Protein AF-A0A3D4R006-F1 (afdb_monomer)

Mean predicted aligned error: 3.5 Å

pLDDT: mean 92.04, std 6.93, range [69.19, 98.06]

Secondary structure (DSSP, 8-state):
-EEEEEE-SS--HHHHHHHHHIIIIIHHHHHHH-TT--EEEEEE--GGGHHHHHHHHHHHHHHHHHHHH-

Foldseek 3Di:
DEEAEAEAADDDPVNVVVVCCQVPPVQVPVVVVVPPDHYDYYYHHCNVPCPVCVVVVVVVVVVVSVVVVD

Solvent-accessible surface area (backbone atoms only — not comparable to full-atom values): 4210 Å² total; per-residue (Å²): 121,46,78,47,79,46,80,37,75,76,85,50,68,69,54,51,49,50,50,50,43,42,71,70,46,49,42,54,49,48,41,72,67,55,83,79,50,50,57,46,80,47,76,44,65,58,55,94,67,30,77,90,43,39,68,62,53,51,52,52,53,50,53,53,50,50,67,75,76,108

Nearest PDB structures (foldseek):
  5hqp-assembly1_D  TM=5.369E-01  e=5.507E+00  Homo sapiens

Sequence (70 aa):
LNLIVEIKGYRREDARIKKSTMDTYWIPGVNNNGQYGRWAFAEFTEVYQIEADFKAKVEKEFDNMIKKFI

Radius of gyration: 12.98 Å; Cα contacts (8 Å, |Δi|>4): 64; chains: 1; bounding box: 29×23×30 Å

Structure (mmCIF, N/CA/C/O backbone):
data_AF-A0A3D4R006-F1
#
_entry.id   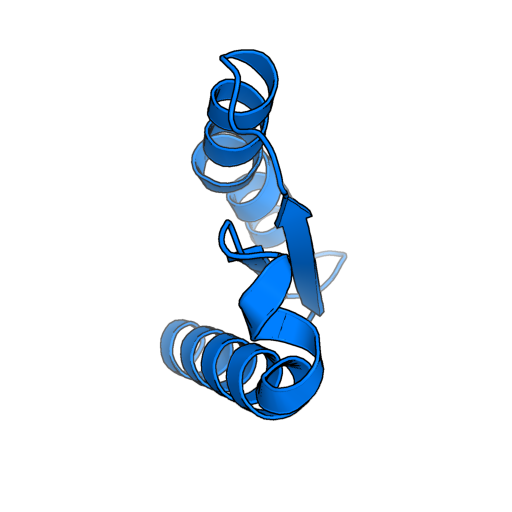AF-A0A3D4R006-F1
#
loop_
_atom_site.group_PDB
_atom_site.id
_atom_site.type_symbol
_atom_site.label_atom_id
_atom_site.label_alt_id
_atom_site.label_comp_id
_atom_site.label_asym_id
_atom_site.label_entity_id
_atom_site.label_seq_id
_atom_site.pdbx_PDB_ins_code
_atom_site.Cartn_x
_atom_site.Cartn_y
_atom_site.Cartn_z
_atom_site.occupancy
_atom_site.B_iso_or_equiv
_atom_site.auth_seq_id
_atom_site.auth_comp_id
_atom_site.auth_asym_id
_atom_site.auth_atom_id
_atom_site.pdbx_PDB_model_num
ATOM 1 N N . LEU A 1 1 ? -12.270 -1.150 4.004 1.00 93.06 1 LEU A N 1
ATOM 2 C CA . LEU A 1 1 ? -10.801 -1.321 3.990 1.00 93.06 1 LEU A CA 1
ATOM 3 C C . LEU A 1 1 ? -10.298 -0.753 2.678 1.00 93.06 1 LEU A C 1
ATOM 5 O O . LEU A 1 1 ? -10.981 -0.954 1.682 1.00 93.06 1 LEU A O 1
ATOM 9 N N . ASN A 1 2 ? -9.163 -0.063 2.679 1.00 96.50 2 ASN A N 1
ATOM 10 C CA . ASN A 1 2 ? -8.620 0.615 1.504 1.00 96.50 2 ASN A CA 1
ATOM 11 C C . ASN A 1 2 ? -7.135 0.264 1.352 1.00 96.50 2 ASN A C 1
ATOM 13 O O . ASN A 1 2 ? -6.369 0.412 2.302 1.00 96.50 2 ASN A O 1
ATOM 17 N N . LEU A 1 3 ? -6.719 -0.185 0.171 1.00 96.81 3 LEU A N 1
ATOM 18 C CA . LEU A 1 3 ? -5.319 -0.485 -0.126 1.00 96.81 3 LEU A CA 1
ATOM 19 C C . LEU A 1 3 ? -4.813 0.489 -1.187 1.00 96.81 3 LEU A C 1
ATOM 21 O O . LEU A 1 3 ? -5.363 0.553 -2.284 1.00 96.81 3 LEU A O 1
ATOM 25 N N . ILE A 1 4 ? -3.756 1.231 -0.867 1.00 96.69 4 ILE A N 1
ATOM 26 C CA . ILE A 1 4 ? -3.016 2.020 -1.851 1.00 96.69 4 ILE A CA 1
ATOM 27 C C . ILE A 1 4 ? -1.913 1.136 -2.413 1.00 96.69 4 ILE A C 1
ATOM 29 O O . ILE A 1 4 ? -1.087 0.623 -1.660 1.00 96.69 4 ILE A O 1
ATOM 33 N N . VAL A 1 5 ? -1.890 0.998 -3.735 1.00 94.31 5 VAL A N 1
ATOM 34 C CA . VAL A 1 5 ? -0.869 0.242 -4.457 1.00 94.31 5 VAL A CA 1
ATOM 35 C C . VAL A 1 5 ? -0.028 1.208 -5.277 1.00 94.31 5 VAL A C 1
ATOM 37 O O . VAL A 1 5 ? -0.550 1.944 -6.112 1.00 94.31 5 VAL A O 1
ATOM 40 N N . GLU A 1 6 ? 1.280 1.197 -5.053 1.00 93.75 6 GLU A N 1
ATOM 41 C CA . GLU A 1 6 ? 2.243 1.962 -5.835 1.00 93.75 6 GLU A CA 1
ATOM 42 C C . GLU A 1 6 ? 3.194 1.022 -6.583 1.00 93.75 6 GLU A C 1
ATOM 44 O O . GLU A 1 6 ? 3.889 0.209 -5.983 1.00 93.75 6 GLU A O 1
ATOM 49 N N . ILE A 1 7 ? 3.248 1.153 -7.908 1.00 91.00 7 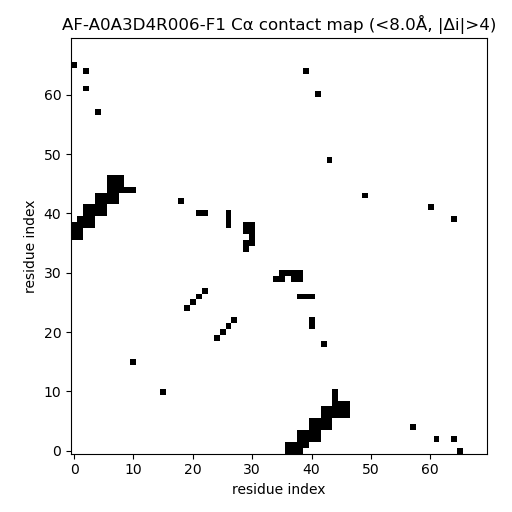ILE A N 1
ATOM 50 C CA . ILE A 1 7 ? 4.176 0.415 -8.769 1.00 91.00 7 ILE A CA 1
ATOM 51 C C . ILE A 1 7 ? 5.317 1.358 -9.158 1.00 91.00 7 ILE A C 1
ATOM 53 O O . ILE A 1 7 ? 5.076 2.455 -9.668 1.00 91.00 7 ILE A O 1
ATOM 57 N N . LYS A 1 8 ? 6.568 0.958 -8.914 1.00 86.31 8 LYS A N 1
ATOM 58 C CA . LYS A 1 8 ? 7.758 1.791 -9.145 1.00 86.31 8 LYS A CA 1
ATOM 59 C C . LYS A 1 8 ? 8.858 1.026 -9.854 1.00 86.31 8 LYS A C 1
ATOM 61 O O . LYS A 1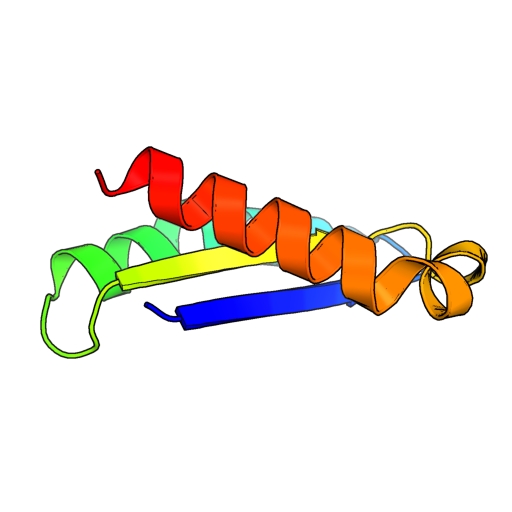 8 ? 9.273 -0.025 -9.392 1.00 86.31 8 LYS A O 1
ATOM 66 N N . GLY A 1 9 ? 9.372 1.604 -10.941 1.00 84.00 9 GLY A N 1
ATOM 67 C CA . GLY A 1 9 ? 10.488 1.033 -11.707 1.00 84.00 9 GLY A CA 1
ATOM 68 C C . GLY A 1 9 ? 11.854 1.406 -11.161 1.00 84.00 9 GLY A C 1
ATOM 69 O O . GLY A 1 9 ? 12.712 0.549 -10.997 1.00 84.00 9 GLY A O 1
ATOM 70 N N . TYR A 1 10 ? 12.060 2.685 -10.851 1.00 82.56 10 TYR A N 1
ATOM 71 C CA . TYR A 1 10 ? 13.332 3.176 -10.333 1.00 82.56 10 TYR A CA 1
ATOM 72 C C . TYR A 1 10 ? 13.148 3.767 -8.939 1.00 82.56 10 TYR A C 1
ATOM 74 O O . TYR A 1 10 ? 12.293 4.630 -8.730 1.00 82.56 10 TYR A O 1
ATOM 82 N N . ARG A 1 11 ? 13.954 3.300 -7.981 1.00 85.62 11 ARG A N 1
ATOM 83 C CA . ARG A 1 11 ? 13.857 3.674 -6.567 1.00 85.62 11 ARG A CA 1
ATOM 84 C C . ARG A 1 11 ? 14.982 4.638 -6.186 1.00 85.62 11 ARG A C 1
ATOM 86 O O . ARG A 1 11 ? 16.054 4.215 -5.763 1.00 85.62 11 ARG A O 1
ATOM 93 N N . ARG A 1 12 ? 14.720 5.937 -6.343 1.00 89.56 12 ARG A N 1
ATOM 94 C CA . ARG A 1 12 ? 15.569 7.031 -5.838 1.00 89.56 12 ARG A CA 1
ATOM 95 C C . ARG A 1 12 ? 15.195 7.388 -4.396 1.00 89.56 12 ARG A C 1
ATOM 97 O O . ARG A 1 12 ? 14.329 6.758 -3.786 1.00 89.56 12 ARG A O 1
ATOM 104 N N . GLU A 1 13 ? 15.878 8.387 -3.849 1.00 93.38 13 GLU A N 1
ATOM 105 C CA . GLU A 1 13 ? 15.670 8.852 -2.477 1.00 93.38 13 GLU A CA 1
ATOM 106 C C . GLU A 1 13 ? 14.257 9.401 -2.241 1.00 93.38 13 GLU A C 1
ATOM 108 O O . GLU A 1 13 ? 13.646 9.114 -1.219 1.00 93.38 13 GLU A O 1
ATOM 113 N N . ASP A 1 14 ? 13.676 10.089 -3.221 1.00 91.50 14 ASP A N 1
ATOM 114 C CA . ASP A 1 14 ? 12.283 10.547 -3.190 1.00 91.50 14 ASP A CA 1
ATOM 115 C C . ASP A 1 14 ? 11.290 9.384 -3.013 1.00 91.50 14 ASP A C 1
ATOM 117 O O . ASP A 1 14 ? 10.368 9.469 -2.201 1.00 91.50 14 ASP A O 1
ATOM 121 N N . ALA A 1 15 ? 11.508 8.263 -3.708 1.00 92.75 15 ALA A N 1
ATOM 122 C CA . ALA A 1 15 ? 10.694 7.061 -3.555 1.00 92.75 15 ALA A CA 1
ATOM 123 C C . ALA A 1 15 ? 10.860 6.436 -2.158 1.00 92.75 15 ALA A C 1
ATOM 125 O O . ALA A 1 15 ? 9.882 5.992 -1.553 1.00 92.75 15 ALA A O 1
ATOM 126 N N . ARG A 1 16 ? 12.083 6.439 -1.605 1.00 92.38 16 ARG A N 1
ATOM 127 C CA . ARG A 1 16 ? 12.334 5.968 -0.232 1.00 92.38 16 ARG A CA 1
ATOM 128 C C . ARG A 1 16 ? 11.633 6.842 0.802 1.00 92.38 16 ARG A C 1
ATOM 130 O O . ARG A 1 16 ? 10.979 6.297 1.690 1.00 92.38 16 ARG A O 1
ATOM 137 N N . ILE A 1 17 ? 11.744 8.162 0.667 1.00 96.19 17 ILE A N 1
ATOM 138 C CA . ILE A 1 17 ? 11.094 9.130 1.552 1.00 96.19 17 ILE A CA 1
ATOM 139 C C . ILE A 1 17 ? 9.582 8.955 1.472 1.00 96.19 17 ILE A C 1
ATOM 141 O O . ILE A 1 17 ? 8.949 8.805 2.509 1.00 96.19 17 ILE A O 1
ATOM 145 N N . LYS A 1 18 ? 9.007 8.859 0.267 1.00 95.12 18 LYS A N 1
ATOM 146 C CA . LYS A 1 18 ? 7.569 8.633 0.095 1.00 95.12 18 LYS A CA 1
ATOM 147 C C . LYS A 1 18 ? 7.100 7.367 0.811 1.00 95.12 18 LYS A C 1
ATOM 149 O O . LYS A 1 18 ? 6.149 7.449 1.584 1.00 95.12 18 LYS A O 1
ATOM 154 N N . LYS A 1 19 ? 7.769 6.224 0.604 1.00 95.75 19 LYS A N 1
ATOM 155 C CA . LYS A 1 19 ? 7.428 4.980 1.316 1.00 95.75 19 LYS A CA 1
ATOM 156 C C . LYS A 1 1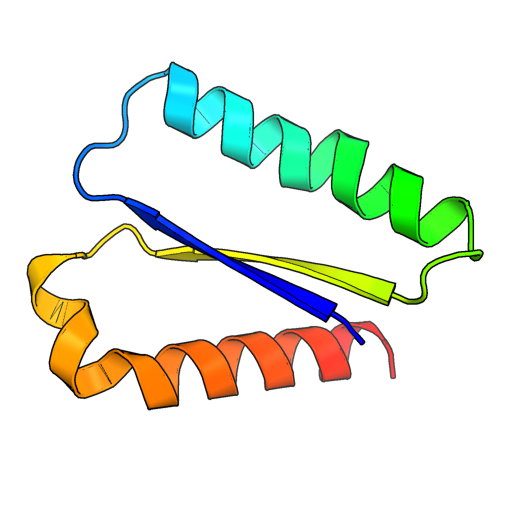9 ? 7.474 5.191 2.829 1.00 95.75 19 LYS A C 1
ATOM 158 O O . LYS A 1 19 ? 6.504 4.889 3.514 1.00 95.75 19 LYS A O 1
ATOM 163 N N . SER A 1 20 ? 8.575 5.753 3.331 1.00 97.44 20 SER A N 1
ATOM 164 C CA . SER A 1 20 ? 8.743 6.030 4.758 1.00 97.44 20 SER A CA 1
ATOM 165 C C . SER A 1 20 ? 7.612 6.911 5.290 1.00 97.44 20 SER A C 1
ATOM 167 O O . SER A 1 20 ? 7.022 6.605 6.321 1.00 97.44 20 SER A O 1
ATOM 169 N N . THR A 1 21 ? 7.228 7.958 4.556 1.00 97.94 21 THR A N 1
ATOM 170 C CA . THR A 1 21 ? 6.131 8.848 4.939 1.00 97.94 21 THR A CA 1
ATOM 171 C C . THR A 1 21 ? 4.780 8.139 4.959 1.00 97.94 21 THR A C 1
ATOM 173 O O . THR A 1 21 ? 3.998 8.360 5.886 1.00 97.94 21 THR A O 1
ATOM 176 N N . MET A 1 22 ? 4.506 7.275 3.978 1.00 98.00 22 MET A N 1
ATOM 177 C CA . MET A 1 22 ? 3.288 6.463 3.954 1.00 98.00 22 MET A CA 1
ATOM 178 C C . MET A 1 22 ? 3.219 5.541 5.175 1.00 98.00 22 MET A C 1
ATOM 180 O O . MET A 1 22 ? 2.209 5.547 5.876 1.00 98.00 22 MET A O 1
ATOM 184 N N . ASP A 1 23 ? 4.303 4.815 5.455 1.00 96.69 23 ASP A N 1
ATOM 185 C CA . ASP A 1 23 ? 4.361 3.798 6.509 1.00 96.69 23 ASP A CA 1
ATOM 186 C C . ASP A 1 23 ? 4.350 4.404 7.925 1.00 96.69 23 ASP A C 1
ATOM 188 O O . ASP A 1 23 ? 3.743 3.839 8.834 1.00 96.69 23 ASP A O 1
ATOM 192 N N . THR A 1 24 ? 5.004 5.554 8.125 1.00 98.06 24 THR A N 1
ATOM 193 C CA . THR A 1 24 ? 5.245 6.120 9.469 1.00 98.06 24 THR A CA 1
ATOM 194 C C . THR A 1 24 ? 4.308 7.259 9.859 1.00 98.06 24 THR A C 1
ATOM 196 O O . THR A 1 24 ? 4.037 7.427 11.047 1.00 98.06 24 THR A O 1
ATOM 199 N N . TYR A 1 25 ? 3.785 8.023 8.895 1.00 98.06 25 TYR A N 1
ATOM 200 C CA . TYR A 1 25 ? 2.963 9.202 9.186 1.00 98.06 25 TYR A CA 1
ATOM 201 C C . TYR A 1 25 ? 1.560 9.084 8.606 1.00 98.06 25 TYR A C 1
ATOM 203 O O . TYR A 1 25 ? 0.579 9.182 9.341 1.00 98.06 25 TYR A O 1
ATOM 211 N N . TRP A 1 26 ? 1.441 8.869 7.295 1.00 97.94 26 TRP A N 1
ATOM 212 C CA . TRP A 1 26 ? 0.158 9.037 6.618 1.00 97.94 26 TRP A CA 1
ATOM 213 C C . TRP A 1 26 ? -0.830 7.914 6.939 1.00 97.94 26 TRP A C 1
ATOM 215 O O . TRP A 1 26 ? -1.936 8.195 7.401 1.00 97.94 26 TRP A O 1
ATOM 225 N N . ILE A 1 27 ? -0.431 6.647 6.759 1.00 97.75 27 ILE A N 1
ATOM 226 C CA . ILE A 1 27 ? -1.305 5.502 7.053 1.00 97.75 27 ILE A CA 1
ATOM 227 C C . ILE A 1 27 ? -1.703 5.479 8.538 1.00 97.75 27 ILE A C 1
ATOM 229 O O . ILE A 1 27 ? -2.905 5.396 8.812 1.00 97.75 27 ILE A O 1
ATOM 233 N N . PRO A 1 28 ? -0.771 5.624 9.507 1.00 97.56 28 PRO A N 1
ATOM 234 C CA . PRO A 1 28 ? -1.148 5.737 10.914 1.00 97.56 28 PRO A CA 1
ATOM 235 C C . PRO A 1 28 ? -2.075 6.926 11.190 1.00 97.56 28 PRO A C 1
ATOM 237 O O . PRO A 1 28 ? -3.066 6.771 11.897 1.00 97.56 28 PRO A O 1
ATOM 240 N N . GLY A 1 29 ? -1.806 8.097 10.605 1.00 97.81 29 GLY A N 1
ATOM 241 C CA . GLY A 1 29 ? -2.604 9.306 10.813 1.00 97.81 29 GLY A CA 1
ATOM 242 C C . GLY A 1 29 ? -4.052 9.165 10.340 1.00 97.81 29 GLY A C 1
ATOM 243 O O . GLY A 1 29 ? -4.977 9.481 11.088 1.00 97.81 29 GLY A O 1
ATOM 244 N N . VAL A 1 30 ? -4.268 8.646 9.127 1.00 97.06 30 VAL A N 1
ATOM 245 C CA . VAL A 1 30 ? -5.621 8.420 8.587 1.00 97.06 30 VAL A CA 1
ATOM 246 C C . VAL A 1 30 ? -6.361 7.353 9.393 1.00 97.06 30 VAL A C 1
ATOM 248 O O . VAL A 1 30 ? -7.534 7.538 9.720 1.00 97.06 30 VAL A O 1
ATOM 251 N N . ASN A 1 31 ? -5.677 6.268 9.766 1.00 96.94 31 ASN A N 1
ATOM 252 C CA . ASN A 1 31 ? -6.280 5.193 10.552 1.00 96.94 31 ASN A CA 1
ATOM 253 C C . ASN A 1 31 ? -6.662 5.650 11.965 1.00 96.94 31 ASN A C 1
ATOM 255 O O . ASN A 1 31 ? -7.740 5.298 12.439 1.00 96.94 31 ASN A O 1
ATOM 259 N N . ASN A 1 32 ? -5.827 6.470 12.608 1.00 96.69 32 ASN A N 1
ATOM 260 C CA . ASN A 1 32 ? -6.099 7.020 13.938 1.00 96.69 32 ASN A CA 1
ATOM 261 C C . ASN A 1 32 ? -7.221 8.067 13.926 1.00 96.69 32 ASN A C 1
ATOM 263 O O . ASN A 1 32 ? -7.929 8.209 14.918 1.00 96.69 32 ASN A O 1
ATOM 267 N N . ASN A 1 33 ? -7.404 8.790 12.815 1.00 96.88 33 ASN A N 1
ATOM 268 C CA . ASN A 1 33 ? -8.516 9.727 12.648 1.00 96.88 33 ASN A CA 1
ATOM 269 C C . ASN A 1 33 ? -9.879 8.997 12.662 1.00 96.88 33 ASN A C 1
ATOM 271 O O . ASN A 1 33 ? -10.855 9.506 13.207 1.00 96.88 33 ASN A O 1
ATOM 275 N N . GLY A 1 34 ? -9.958 7.793 12.088 1.00 94.75 34 GLY A N 1
ATOM 276 C CA . GLY A 1 34 ? -11.152 6.941 12.151 1.00 94.75 34 GLY A CA 1
ATOM 277 C C . GLY A 1 34 ? -12.314 7.346 11.232 1.00 94.75 34 GLY A C 1
ATOM 278 O O . GLY A 1 34 ? -13.258 6.575 11.086 1.00 94.75 34 GLY A O 1
ATOM 279 N N . GLN A 1 35 ? -12.248 8.497 10.554 1.00 96.50 35 GLN A N 1
ATOM 280 C CA . GLN A 1 35 ? -13.331 8.991 9.686 1.00 96.50 35 GLN A CA 1
ATOM 281 C C . GLN A 1 35 ? -13.383 8.345 8.293 1.00 96.50 35 GLN A C 1
ATOM 283 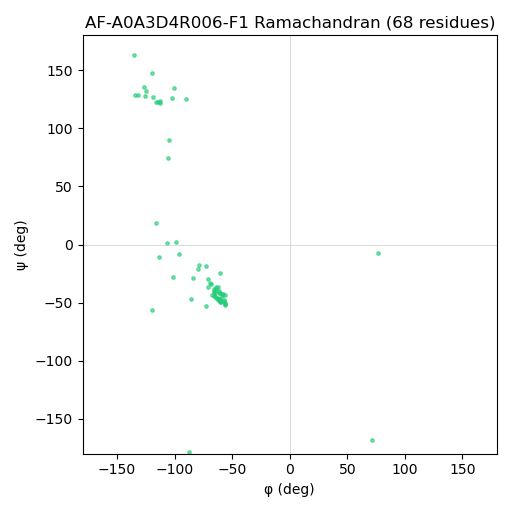O O . GLN A 1 35 ? -14.428 8.353 7.649 1.00 96.50 35 GLN A O 1
ATOM 288 N N . TYR A 1 36 ? -12.276 7.768 7.816 1.00 95.00 36 TYR A N 1
ATOM 289 C CA . TYR A 1 36 ? -12.134 7.336 6.415 1.00 95.00 36 TYR A CA 1
ATOM 290 C C . TYR A 1 36 ? -11.952 5.819 6.253 1.00 95.00 36 TYR A C 1
ATOM 292 O O . TYR A 1 36 ? -11.473 5.346 5.220 1.00 95.00 36 TYR A O 1
ATOM 300 N N . GLY A 1 37 ? -12.314 5.038 7.275 1.00 93.25 37 GLY A N 1
ATOM 301 C CA . GLY A 1 37 ? -12.042 3.601 7.330 1.00 93.25 37 GLY A CA 1
ATOM 302 C C . GLY A 1 37 ? -10.559 3.284 7.561 1.00 93.25 37 GLY A C 1
ATOM 303 O O . GLY A 1 37 ? -9.773 4.161 7.906 1.00 93.25 37 GLY A O 1
ATOM 304 N N . ARG A 1 38 ? -10.174 2.012 7.386 1.00 95.62 38 ARG A N 1
ATOM 305 C CA . ARG A 1 38 ? -8.789 1.548 7.593 1.00 95.62 38 ARG A CA 1
ATOM 306 C C . ARG A 1 38 ? -8.053 1.399 6.267 1.00 95.62 38 ARG A C 1
ATOM 308 O O . ARG A 1 38 ? -8.600 0.822 5.323 1.00 95.62 38 ARG A O 1
ATOM 315 N N . TRP A 1 39 ? -6.827 1.894 6.242 1.00 97.69 39 TRP A N 1
ATOM 316 C CA . TRP A 1 39 ? -5.956 2.011 5.085 1.00 97.69 39 TRP A CA 1
ATOM 317 C C . TRP A 1 39 ? -4.665 1.216 5.279 1.00 97.69 39 TRP A C 1
ATOM 319 O O . TRP A 1 39 ? -4.143 1.124 6.393 1.00 97.69 39 TRP A O 1
ATOM 329 N N . ALA A 1 40 ? -4.135 0.684 4.182 1.00 97.56 40 ALA A N 1
ATOM 330 C CA . ALA A 1 40 ? -2.796 0.113 4.089 1.00 97.56 40 ALA A CA 1
ATOM 331 C C . ALA A 1 40 ? -2.091 0.585 2.809 1.00 97.56 40 ALA A C 1
ATOM 333 O O . ALA A 1 40 ? -2.729 1.075 1.873 1.00 97.56 40 ALA A O 1
ATOM 334 N N . PHE A 1 41 ? -0.771 0.423 2.777 1.00 97.56 41 PHE A N 1
ATOM 335 C CA . PHE A 1 41 ? 0.078 0.785 1.648 1.00 97.56 41 PHE A CA 1
ATOM 336 C C . PHE A 1 41 ? 0.905 -0.423 1.201 1.00 97.56 41 PHE A C 1
ATOM 338 O O . PHE A 1 41 ? 1.516 -1.100 2.027 1.00 97.56 41 PHE A O 1
ATOM 345 N N . ALA A 1 42 ? 0.920 -0.675 -0.105 1.00 95.50 42 ALA A N 1
ATOM 346 C CA . ALA A 1 42 ? 1.750 -1.675 -0.756 1.00 95.50 42 ALA A CA 1
ATOM 347 C C . ALA A 1 42 ? 2.548 -1.018 -1.881 1.00 95.50 42 ALA A C 1
ATOM 349 O O . ALA A 1 42 ? 2.021 -0.242 -2.679 1.00 95.50 42 ALA A O 1
ATOM 350 N N . GLU A 1 43 ? 3.830 -1.352 -1.955 1.00 93.62 43 GLU A N 1
ATOM 351 C CA . GLU A 1 43 ? 4.731 -0.838 -2.974 1.00 93.62 43 GLU A CA 1
ATOM 352 C C . GLU A 1 43 ? 5.403 -2.005 -3.683 1.00 93.62 43 GLU A C 1
ATOM 354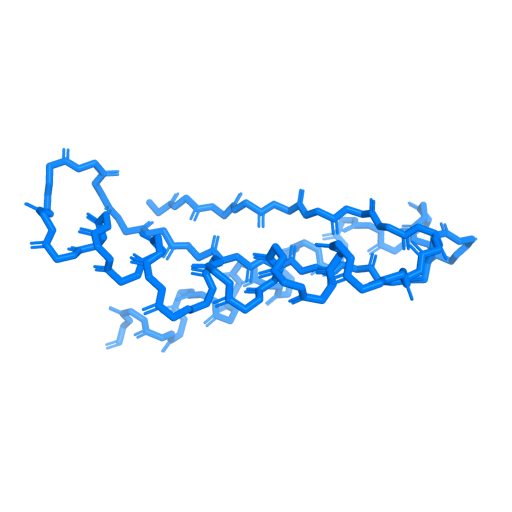 O O . GLU A 1 43 ? 6.006 -2.867 -3.041 1.00 93.62 43 GLU A O 1
ATOM 359 N N . PHE A 1 44 ? 5.331 -2.000 -5.008 1.00 91.50 44 PHE A N 1
ATOM 360 C CA . PHE A 1 44 ? 5.941 -3.005 -5.857 1.00 91.50 44 PHE A CA 1
ATOM 361 C C . PHE A 1 44 ? 7.081 -2.397 -6.671 1.00 91.50 44 PHE A C 1
ATOM 363 O O . PHE A 1 44 ? 6.879 -1.463 -7.446 1.00 91.50 44 PHE A O 1
ATOM 370 N N . THR A 1 45 ? 8.285 -2.945 -6.510 1.00 87.62 45 THR A N 1
ATOM 371 C CA . THR A 1 45 ? 9.512 -2.440 -7.152 1.00 87.62 45 THR A CA 1
ATOM 372 C C . THR A 1 45 ? 9.881 -3.168 -8.447 1.00 87.62 45 THR A C 1
ATOM 374 O O . THR A 1 45 ? 10.803 -2.759 -9.146 1.00 87.62 45 THR A O 1
ATOM 377 N N . GLU A 1 46 ? 9.187 -4.256 -8.781 1.00 80.81 46 GLU A N 1
ATOM 378 C CA . GLU A 1 46 ? 9.513 -5.122 -9.921 1.00 80.81 46 GLU A CA 1
ATOM 379 C C . GLU A 1 46 ? 8.528 -4.927 -11.079 1.00 80.81 46 GLU A C 1
ATOM 381 O O . GLU A 1 46 ? 7.659 -5.758 -11.330 1.00 80.81 46 GLU A O 1
ATOM 386 N N . VAL A 1 47 ? 8.655 -3.803 -11.788 1.00 72.00 47 VAL A N 1
ATOM 387 C CA . VAL A 1 47 ? 7.697 -3.381 -12.834 1.00 72.00 47 VAL A CA 1
ATOM 388 C C . VAL A 1 47 ? 7.596 -4.368 -13.990 1.00 72.00 47 VAL A C 1
ATOM 390 O O . VAL A 1 47 ? 6.498 -4.636 -14.461 1.00 72.00 47 VAL A O 1
ATOM 393 N N . TYR A 1 48 ? 8.714 -4.943 -14.433 1.00 69.19 48 TYR A N 1
ATOM 394 C CA . TYR A 1 48 ? 8.727 -5.813 -15.615 1.00 69.19 48 TYR A CA 1
ATOM 395 C C . TYR A 1 48 ? 8.084 -7.184 -15.386 1.00 69.19 48 TYR A C 1
ATOM 397 O O . TYR A 1 48 ? 7.719 -7.851 -16.345 1.00 69.19 48 TYR A O 1
ATOM 405 N N . GLN A 1 49 ? 7.938 -7.606 -14.130 1.00 70.44 49 GLN A N 1
ATOM 406 C CA . GLN A 1 49 ? 7.336 -8.894 -13.774 1.00 70.44 49 GLN A CA 1
ATOM 407 C C . GLN A 1 49 ? 5.937 -8.732 -13.185 1.00 70.44 49 GLN A C 1
ATOM 409 O O . GLN A 1 49 ? 5.326 -9.707 -12.756 1.00 70.44 49 GLN A O 1
ATOM 414 N N . ILE A 1 50 ? 5.432 -7.499 -13.087 1.00 77.56 50 ILE A N 1
ATOM 415 C CA . ILE A 1 50 ? 4.192 -7.286 -12.360 1.00 77.56 50 ILE A CA 1
ATOM 416 C C . ILE A 1 50 ? 2.957 -7.540 -13.198 1.00 77.56 50 ILE A C 1
ATOM 418 O O . ILE A 1 50 ? 1.966 -7.939 -12.621 1.00 77.56 50 ILE A O 1
ATOM 422 N N . GLU A 1 51 ? 2.989 -7.353 -14.515 1.00 79.19 51 GLU A N 1
ATOM 423 C CA . GLU A 1 51 ? 1.768 -7.376 -15.329 1.00 79.19 51 GLU A CA 1
ATOM 424 C C . GLU A 1 51 ? 1.015 -8.713 -15.237 1.00 79.19 51 GLU A C 1
ATOM 426 O O . GLU A 1 51 ? -0.173 -8.725 -14.920 1.00 79.19 51 GLU A O 1
ATOM 431 N N . ALA A 1 52 ? 1.717 -9.839 -15.408 1.00 83.81 52 ALA A N 1
ATOM 432 C CA . ALA A 1 52 ? 1.118 -11.171 -15.305 1.00 83.81 52 ALA A CA 1
ATOM 433 C C . ALA A 1 52 ? 0.681 -11.523 -13.868 1.00 83.81 52 ALA A C 1
ATOM 435 O O . ALA A 1 52 ? -0.349 -12.165 -13.670 1.00 83.81 52 ALA A O 1
ATOM 436 N N . ASP A 1 53 ? 1.426 -11.050 -12.865 1.00 87.12 53 ASP A N 1
ATOM 437 C CA . ASP A 1 53 ? 1.212 -11.391 -11.453 1.00 87.12 53 ASP A CA 1
ATOM 438 C C . ASP A 1 53 ? 0.431 -10.324 -10.675 1.00 87.12 53 ASP A C 1
ATOM 440 O O . ASP A 1 53 ? 0.240 -10.457 -9.464 1.00 87.12 53 ASP A O 1
ATOM 444 N N . PHE A 1 54 ? -0.008 -9.242 -11.325 1.00 88.94 54 PHE A N 1
ATOM 445 C CA . PHE A 1 54 ? -0.485 -8.041 -10.635 1.00 88.94 54 PHE A CA 1
ATOM 446 C C . PHE A 1 54 ? -1.679 -8.366 -9.751 1.00 88.94 54 PHE A C 1
ATOM 448 O O . PHE A 1 54 ? -1.694 -8.018 -8.571 1.00 88.94 54 PHE A O 1
ATOM 455 N N . LYS A 1 55 ? -2.645 -9.104 -10.309 1.00 92.12 55 LYS A N 1
ATOM 456 C CA . LYS A 1 5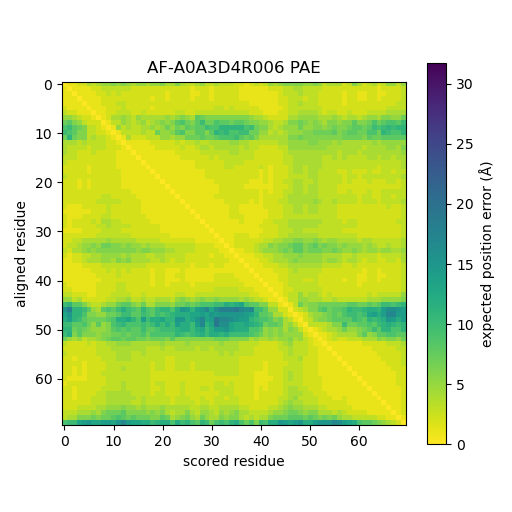5 ? -3.838 -9.541 -9.587 1.00 92.12 55 LYS A CA 1
ATOM 457 C C . LYS A 1 55 ? -3.464 -10.336 -8.334 1.00 92.12 55 LYS A C 1
ATOM 459 O O . LYS A 1 55 ? -3.890 -9.972 -7.244 1.00 92.12 55 LYS A O 1
ATOM 464 N N . ALA A 1 56 ? -2.623 -11.360 -8.480 1.00 93.31 56 ALA A N 1
ATOM 465 C CA . ALA A 1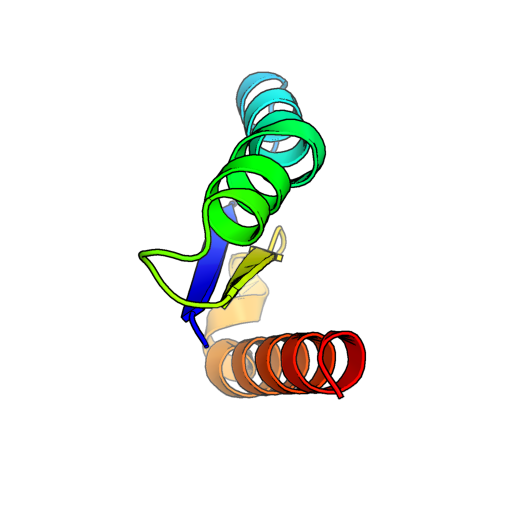 56 ? -2.217 -12.220 -7.371 1.00 93.31 56 ALA A CA 1
ATOM 466 C C . ALA A 1 56 ? -1.429 -11.448 -6.297 1.00 93.31 56 ALA A C 1
ATOM 468 O O . ALA A 1 56 ? -1.621 -11.661 -5.100 1.00 93.31 56 ALA A O 1
ATOM 469 N N . LYS A 1 57 ? -0.563 -10.512 -6.709 1.00 92.62 57 LYS A N 1
ATOM 470 C CA . LYS A 1 57 ? 0.190 -9.642 -5.795 1.00 92.62 57 LYS A CA 1
ATOM 471 C C . LYS A 1 57 ? -0.741 -8.705 -5.019 1.00 92.62 57 LYS A C 1
ATOM 473 O O . LYS A 1 57 ? -0.592 -8.588 -3.807 1.00 92.62 57 LYS A O 1
ATOM 478 N N . VAL A 1 58 ? -1.719 -8.080 -5.676 1.00 94.12 58 VAL A N 1
ATOM 479 C CA . VAL A 1 58 ? -2.704 -7.208 -5.010 1.00 94.12 58 VAL A CA 1
ATOM 480 C C . VAL A 1 58 ? -3.603 -7.997 -4.060 1.00 94.12 58 VAL A C 1
ATOM 482 O O . VAL A 1 58 ? -3.799 -7.554 -2.931 1.00 94.12 58 VAL A O 1
ATOM 485 N N . GLU A 1 59 ? -4.104 -9.165 -4.472 1.00 95.69 59 GLU A N 1
ATOM 486 C CA . GLU A 1 59 ? -4.902 -10.051 -3.610 1.00 95.69 59 GLU A CA 1
ATOM 487 C C . GLU A 1 59 ? -4.125 -10.429 -2.344 1.00 95.69 59 GLU A C 1
ATOM 489 O O . GLU A 1 59 ? -4.618 -10.236 -1.234 1.00 95.69 59 GLU A O 1
ATOM 494 N N . LYS A 1 60 ? -2.861 -10.844 -2.490 1.00 95.44 60 LYS A N 1
ATOM 495 C CA . LYS A 1 60 ? -1.987 -11.168 -1.356 1.00 95.44 60 LYS A CA 1
ATOM 496 C C . LYS A 1 60 ? -1.797 -9.989 -0.397 1.00 95.44 60 LYS A C 1
ATOM 498 O O . LYS A 1 60 ? -1.852 -10.175 0.818 1.00 95.44 60 LYS A O 1
ATOM 503 N N . GLU A 1 61 ? -1.558 -8.783 -0.911 1.00 95.94 61 GLU A N 1
ATOM 504 C CA . GLU A 1 61 ? -1.394 -7.598 -0.059 1.00 95.94 61 GLU A CA 1
ATOM 505 C C . GLU A 1 61 ? -2.702 -7.185 0.625 1.00 95.94 61 GLU A C 1
ATOM 507 O O . GLU A 1 61 ? -2.693 -6.741 1.777 1.00 95.94 61 GLU A O 1
ATOM 512 N N . PHE A 1 62 ? -3.839 -7.393 -0.036 1.00 95.81 62 PHE A N 1
ATOM 513 C CA . PHE A 1 62 ? -5.147 -7.170 0.565 1.00 95.81 62 PHE A CA 1
ATOM 514 C C . PHE A 1 62 ? -5.431 -8.174 1.691 1.00 95.81 62 PHE A C 1
ATOM 516 O O . PHE A 1 62 ? -5.843 -7.771 2.780 1.00 95.81 62 PHE A O 1
A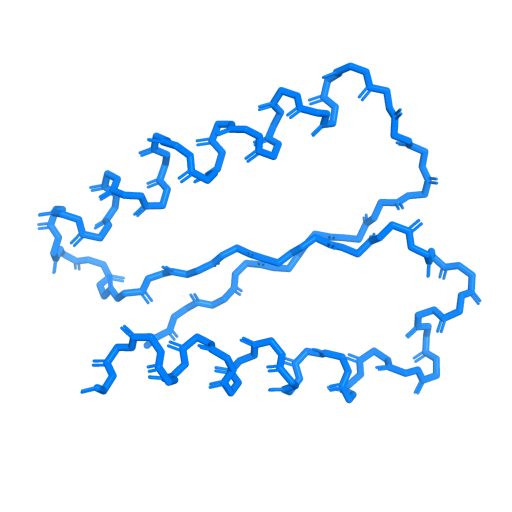TOM 523 N N . ASP A 1 63 ? -5.120 -9.455 1.492 1.00 97.00 63 ASP A N 1
ATOM 524 C CA . ASP A 1 63 ? -5.230 -10.485 2.529 1.00 97.00 63 ASP A CA 1
ATOM 525 C C . ASP A 1 63 ? -4.320 -10.189 3.726 1.00 97.00 63 ASP A C 1
ATOM 527 O O . ASP A 1 63 ? -4.727 -10.326 4.883 1.00 97.00 63 ASP A O 1
ATOM 531 N N . ASN A 1 64 ? -3.089 -9.734 3.472 1.00 95.75 64 ASN A N 1
ATOM 532 C CA . ASN A 1 64 ? -2.171 -9.295 4.522 1.00 95.75 64 ASN A CA 1
ATOM 533 C C . ASN A 1 64 ? -2.743 -8.113 5.314 1.00 95.75 64 ASN A C 1
ATOM 535 O O . ASN A 1 64 ? -2.621 -8.076 6.539 1.00 95.75 64 ASN A O 1
ATOM 539 N N . MET A 1 65 ? -3.371 -7.148 4.635 1.00 95.12 65 MET A N 1
ATOM 540 C CA . MET A 1 65 ? -4.051 -6.032 5.288 1.00 95.12 65 MET A CA 1
ATOM 541 C C . MET A 1 65 ? -5.204 -6.523 6.170 1.00 95.12 65 MET A C 1
ATOM 543 O O . MET A 1 65 ? -5.313 -6.082 7.312 1.00 95.12 65 MET A O 1
ATOM 547 N N . ILE A 1 66 ? -6.046 -7.433 5.675 1.00 95.56 66 ILE A N 1
ATOM 548 C CA . ILE A 1 66 ? -7.154 -7.997 6.456 1.00 95.56 66 ILE A CA 1
ATOM 549 C C . ILE A 1 66 ? -6.622 -8.651 7.735 1.00 95.56 66 ILE A C 1
ATOM 551 O O . ILE A 1 66 ? -7.099 -8.332 8.821 1.00 95.56 66 ILE A O 1
ATOM 555 N N . LYS A 1 67 ? -5.585 -9.492 7.629 1.00 95.50 67 LYS A N 1
ATOM 556 C CA . LYS A 1 67 ? -4.966 -10.180 8.777 1.00 95.50 67 LYS A CA 1
ATOM 557 C C . LYS A 1 67 ? -4.383 -9.240 9.834 1.00 95.50 67 LYS A C 1
ATOM 559 O O . LYS A 1 67 ? -4.237 -9.650 10.973 1.00 95.50 67 LYS A O 1
ATOM 564 N N . LYS A 1 68 ? -4.011 -8.007 9.473 1.00 88.69 68 LYS A N 1
ATOM 565 C CA . LYS A 1 68 ? -3.532 -6.992 10.433 1.00 88.69 68 LYS A CA 1
ATOM 566 C C . LYS A 1 68 ? -4.665 -6.315 11.208 1.00 88.69 68 LYS A C 1
ATOM 568 O O . LYS A 1 68 ? -4.402 -5.630 12.191 1.00 88.69 68 LYS A O 1
ATOM 573 N N . PHE A 1 69 ? -5.896 -6.417 10.714 1.00 85.75 69 PHE A N 1
ATOM 574 C CA . PHE A 1 69 ? -7.058 -5.690 11.221 1.00 85.75 69 PHE A CA 1
ATOM 575 C C . PHE A 1 69 ? -8.121 -6.584 11.870 1.00 85.75 69 PHE A C 1
ATOM 577 O O . PHE A 1 69 ? -9.050 -6.037 12.478 1.00 85.75 69 PHE A O 1
ATOM 584 N N . ILE A 1 70 ? -7.991 -7.901 11.713 1.00 76.75 70 ILE A N 1
ATOM 585 C CA . ILE A 1 70 ? -8.702 -8.943 12.463 1.00 76.75 70 ILE A CA 1
ATOM 586 C C . ILE A 1 70 ? -7.818 -9.347 13.638 1.00 76.75 70 ILE A C 1
ATOM 588 O O . ILE A 1 70 ? -8.367 -9.442 14.755 1.00 76.75 70 ILE A O 1
#